Protein AF-A0A0L8C783-F1 (afdb_monomer)

Radius of gyration: 18.15 Å; Cα contacts (8 Å, |Δi|>4): 56; chains: 1; bounding box: 39×33×58 Å

Foldseek 3Di:
DPPVVVVVVVVVVVLVVVLVVVQPPDQPCPPDDFQFPSNCRSVLVSLVVQLVVLVVQLVVQDDPPDDPVCVVVDDGDPSSVVSVVSNVVSVVVSVVNSVVRRVVVVVVVVVVD

Secondary structure (DSSP, 8-state):
-HHHHHHHHHHHHHHHHHHHHHTTT-----TTT----TTHHHHHHHHHHHHHHHHHHHHHHSPTT--GGGTTTS---HHHHHHHHHHHHHHHHHHHHHHHHHHHHHHHHHHT-

pLDDT: mean 70.33, std 14.24, range [39.03, 88.19]

Organism: Ensifer adhaerens (NCBI:txid106592)

Mean predicted aligned error: 13.15 Å

Sequence (113 aa):
MKRFVKYAKSVCLSASLTLFWANQAFAFTLTRRIRVPDWMDIYLVELLVAVLFSYLALMVTKPRGVPVNQLYRVHLPPLANFFRVLLITMYMMMMGMFFAGMFLSRYAEATMQ

Solvent-accessible surface area (backbone atoms only — not comparable to full-atom values): 6589 Å² total; per-residue (Å²): 127,76,68,62,58,57,53,54,53,51,51,50,50,54,47,54,52,51,56,65,60,51,71,79,75,58,81,76,81,58,83,82,85,63,65,52,53,75,83,50,48,54,59,48,52,52,37,50,52,52,31,51,50,28,48,52,50,29,63,70,56,42,69,87,90,65,57,81,93,49,54,87,80,46,91,63,56,70,69,33,46,50,30,49,53,50,28,52,53,41,47,52,50,43,51,50,50,52,52,50,30,40,51,52,43,50,52,54,60,64,74,76,111

Nearest PDB structures (foldseek):
  6czq-assembly1_B  TM=3.703E-01  e=5.619E+00  Rattus norvegicus

Structure (mmCIF, N/CA/C/O backbone):
data_AF-A0A0L8C783-F1
#
_entry.id   AF-A0A0L8C783-F1
#
loop_
_atom_site.group_PDB
_atom_site.id
_atom_site.type_symbol
_atom_site.label_atom_id
_atom_site.label_alt_id
_atom_site.label_comp_id
_atom_site.label_asym_id
_atom_site.label_entity_id
_atom_site.label_seq_id
_atom_site.pdbx_PDB_ins_code
_atom_site.Cartn_x
_atom_site.Cartn_y
_atom_site.Cartn_z
_atom_site.occupancy
_atom_site.B_iso_or_equiv
_atom_site.auth_seq_id
_atom_site.auth_comp_id
_atom_site.auth_asym_id
_atom_site.auth_atom_id
_atom_site.pdbx_PDB_model_num
ATOM 1 N N . MET A 1 1 ? 3.438 -9.583 28.421 1.00 44.09 1 MET A N 1
ATOM 2 C CA . MET A 1 1 ? 4.248 -9.023 27.310 1.00 44.09 1 MET A CA 1
ATOM 3 C C . MET A 1 1 ? 5.046 -10.054 26.482 1.00 44.09 1 MET A C 1
ATOM 5 O O . MET A 1 1 ? 5.304 -9.785 25.321 1.00 44.09 1 MET A O 1
ATOM 9 N N . LYS A 1 2 ? 5.393 -11.254 26.990 1.00 39.03 2 LYS A N 1
ATOM 10 C CA . LYS A 1 2 ? 6.217 -12.247 26.247 1.00 39.03 2 LYS A CA 1
ATOM 11 C C . LYS A 1 2 ? 5.497 -13.069 25.151 1.00 39.03 2 LYS A C 1
ATOM 13 O O . LYS A 1 2 ? 6.166 -13.640 24.297 1.00 39.03 2 LYS A O 1
ATOM 18 N N . ARG A 1 3 ? 4.156 -13.149 25.142 1.00 40.72 3 ARG A N 1
ATOM 19 C CA . ARG A 1 3 ? 3.406 -13.958 24.149 1.00 40.72 3 ARG A CA 1
ATOM 20 C C . ARG A 1 3 ? 3.288 -13.290 22.772 1.00 40.72 3 ARG A C 1
ATOM 22 O O . ARG A 1 3 ? 3.349 -13.993 21.776 1.00 40.72 3 ARG A O 1
ATOM 29 N N . PHE A 1 4 ? 3.212 -11.958 22.705 1.00 42.59 4 PHE A N 1
ATOM 30 C CA . PHE A 1 4 ? 3.085 -11.209 21.442 1.00 42.59 4 PHE A CA 1
ATOM 31 C C . PHE A 1 4 ? 4.298 -11.376 20.508 1.00 42.59 4 PHE A C 1
ATOM 33 O O . PHE A 1 4 ? 4.133 -11.500 19.299 1.00 42.59 4 PHE A O 1
ATOM 40 N N . VAL A 1 5 ? 5.512 -11.475 21.064 1.00 51.03 5 VAL A N 1
ATOM 41 C CA . VAL A 1 5 ? 6.755 -11.652 20.285 1.00 51.03 5 VAL A CA 1
ATOM 42 C C . VAL A 1 5 ? 6.820 -13.020 19.595 1.00 51.03 5 VAL A C 1
ATOM 44 O O . VAL A 1 5 ? 7.374 -13.127 18.503 1.00 51.03 5 VAL A O 1
ATOM 47 N N . LYS A 1 6 ? 6.229 -14.069 20.191 1.00 45.19 6 LYS A N 1
ATOM 48 C CA . LYS A 1 6 ? 6.178 -15.403 19.566 1.00 45.19 6 LYS A CA 1
ATOM 49 C C . LYS A 1 6 ? 5.318 -15.398 18.300 1.00 45.19 6 LYS A C 1
ATOM 51 O O . LYS A 1 6 ? 5.735 -15.959 17.292 1.00 45.19 6 LYS A O 1
ATOM 56 N N . TYR A 1 7 ? 4.178 -14.706 18.330 1.00 52.19 7 TYR A N 1
ATOM 57 C CA . TYR A 1 7 ? 3.310 -14.563 17.158 1.00 52.1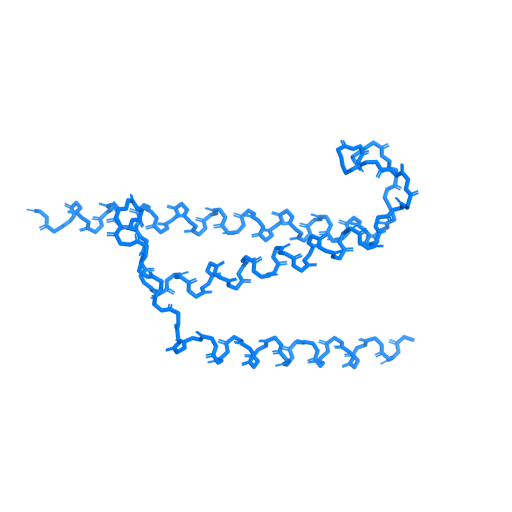9 7 TYR A CA 1
ATOM 58 C C . TYR A 1 7 ? 3.939 -13.676 16.081 1.00 52.19 7 TYR A C 1
ATOM 60 O O . TYR A 1 7 ? 3.896 -14.035 14.912 1.00 52.19 7 TYR A O 1
ATOM 68 N N . ALA A 1 8 ? 4.611 -12.585 16.462 1.00 54.38 8 ALA A N 1
ATOM 69 C CA . ALA A 1 8 ? 5.307 -11.718 15.509 1.00 54.38 8 ALA A CA 1
ATOM 70 C C . ALA A 1 8 ? 6.415 -12.457 14.731 1.00 54.38 8 ALA A C 1
ATOM 72 O O . ALA A 1 8 ? 6.526 -12.301 13.518 1.00 54.38 8 ALA A O 1
ATOM 73 N N . LYS A 1 9 ? 7.197 -13.315 15.406 1.00 55.53 9 LYS A N 1
ATOM 74 C CA . LYS A 1 9 ? 8.218 -14.150 14.747 1.00 55.53 9 LYS A CA 1
ATOM 75 C C . LYS A 1 9 ? 7.604 -15.203 13.821 1.00 55.53 9 LYS A C 1
ATOM 77 O O . LYS A 1 9 ? 8.116 -15.410 12.728 1.00 55.53 9 LYS A O 1
ATOM 82 N N . SER A 1 10 ? 6.502 -15.828 14.238 1.00 58.41 10 SER A N 1
ATOM 83 C CA . SER A 1 10 ? 5.777 -16.820 13.433 1.00 58.41 10 SER A CA 1
ATOM 84 C C . SER A 1 10 ? 5.178 -16.214 12.163 1.00 58.41 10 SER A C 1
ATOM 86 O O . SER A 1 10 ? 5.293 -16.813 11.102 1.00 58.41 10 SER A O 1
ATOM 88 N N . VAL A 1 11 ? 4.573 -15.027 12.271 1.00 65.88 11 VAL A N 1
ATOM 89 C CA . VAL A 1 11 ? 3.994 -14.290 11.137 1.00 65.88 11 VAL A CA 1
ATOM 90 C C . VAL A 1 11 ? 5.083 -13.819 10.174 1.00 65.88 11 VAL A C 1
ATOM 92 O O . VAL A 1 11 ? 4.904 -13.906 8.965 1.00 65.88 11 VAL A O 1
ATOM 95 N N . CYS A 1 12 ? 6.229 -13.371 10.697 1.00 61.91 12 CYS A N 1
ATOM 96 C CA . CYS A 1 12 ? 7.383 -12.998 9.881 1.00 61.91 12 CYS A CA 1
ATOM 97 C C . CYS A 1 12 ? 7.923 -14.200 9.092 1.00 61.91 12 CYS A C 1
ATOM 99 O O . CYS A 1 12 ? 8.119 -14.100 7.889 1.00 61.91 12 CYS A O 1
ATOM 101 N N . LEU A 1 13 ? 8.066 -15.363 9.737 1.00 63.78 13 LEU A N 1
ATOM 102 C CA . LEU A 1 13 ? 8.522 -16.584 9.067 1.00 63.78 13 LEU A CA 1
ATOM 103 C C . LEU A 1 13 ? 7.518 -17.098 8.033 1.00 63.78 13 LEU A C 1
ATOM 105 O O . LEU A 1 13 ? 7.931 -17.480 6.944 1.00 63.78 13 LEU A O 1
ATOM 109 N N . SER A 1 14 ? 6.213 -17.075 8.330 1.00 60.50 14 SER A N 1
ATOM 110 C CA . SER A 1 14 ? 5.194 -17.448 7.344 1.00 60.50 14 SER A CA 1
ATOM 111 C C . SER A 1 14 ? 5.155 -16.470 6.174 1.00 60.50 14 SER A C 1
ATOM 113 O O . SER A 1 14 ? 5.035 -16.916 5.040 1.00 60.50 14 SER A O 1
ATOM 115 N N . ALA A 1 15 ? 5.322 -15.167 6.438 1.00 62.19 15 ALA A N 1
ATOM 116 C CA . ALA A 1 15 ? 5.459 -14.161 5.394 1.00 62.19 15 ALA A CA 1
ATOM 117 C C . ALA A 1 15 ? 6.671 -14.499 4.520 1.00 62.19 15 ALA A C 1
ATOM 119 O O . ALA A 1 15 ? 6.483 -14.780 3.345 1.00 62.19 15 ALA A O 1
ATOM 120 N N . SER A 1 16 ? 7.875 -14.622 5.089 1.00 64.75 16 SER A N 1
ATOM 121 C CA . SER A 1 16 ? 9.099 -14.968 4.349 1.00 64.75 16 SER A CA 1
ATOM 122 C C . SER A 1 16 ? 8.985 -16.264 3.537 1.00 64.75 16 SER A C 1
ATOM 124 O O . SER A 1 16 ? 9.476 -16.317 2.412 1.00 64.75 16 SER A O 1
ATOM 126 N N . LEU A 1 17 ? 8.308 -17.294 4.062 1.00 57.03 17 LEU A N 1
ATOM 127 C CA . LEU A 1 17 ? 8.054 -18.538 3.328 1.00 57.03 17 LEU A CA 1
ATOM 128 C C . LEU A 1 17 ? 7.087 -18.340 2.154 1.00 57.03 17 LEU A C 1
ATOM 130 O O . LEU A 1 17 ? 7.313 -18.914 1.092 1.00 57.03 17 LEU A O 1
ATOM 134 N N . THR A 1 18 ? 6.051 -17.508 2.307 1.00 60.03 18 THR A N 1
ATOM 135 C CA . THR A 1 18 ? 5.171 -17.141 1.185 1.00 60.03 18 THR A CA 1
ATOM 136 C C . THR A 1 18 ? 5.882 -16.286 0.133 1.00 60.03 18 THR A C 1
ATOM 138 O O . THR A 1 18 ? 5.634 -16.497 -1.052 1.00 60.03 18 THR A O 1
ATOM 141 N N . LEU A 1 19 ? 6.819 -15.410 0.533 1.00 52.44 19 LEU A N 1
ATOM 142 C CA . LEU A 1 19 ? 7.643 -14.615 -0.394 1.00 52.44 19 LEU A CA 1
ATOM 143 C C . LEU A 1 19 ? 8.536 -15.523 -1.255 1.00 52.44 19 LEU A C 1
ATOM 145 O O . LEU A 1 19 ? 8.621 -15.365 -2.469 1.00 52.44 19 LEU A O 1
ATOM 149 N N . PHE A 1 20 ? 9.158 -16.539 -0.646 1.00 49.44 20 PHE A N 1
ATOM 150 C CA . PHE A 1 20 ? 10.055 -17.451 -1.363 1.00 49.44 20 PHE A CA 1
ATOM 151 C C . PHE A 1 20 ? 9.316 -18.371 -2.352 1.00 49.44 20 PHE A C 1
ATOM 153 O O . PHE A 1 20 ? 9.847 -18.689 -3.413 1.00 49.44 20 PHE A O 1
ATOM 160 N N . TRP A 1 21 ? 8.081 -18.777 -2.030 1.00 44.00 21 TRP A N 1
ATOM 161 C CA . TRP A 1 21 ? 7.264 -19.646 -2.888 1.00 44.00 21 TRP A CA 1
ATOM 162 C C . TRP A 1 21 ? 6.587 -18.902 -4.049 1.00 44.00 21 TRP A C 1
ATOM 164 O O . TRP A 1 21 ? 6.472 -19.451 -5.143 1.00 44.00 21 TRP A O 1
ATOM 174 N N . ALA A 1 22 ? 6.160 -17.651 -3.847 1.00 51.41 22 ALA A N 1
ATOM 175 C CA . ALA A 1 22 ? 5.499 -16.856 -4.887 1.00 51.41 22 ALA A CA 1
ATOM 176 C C . ALA A 1 22 ? 6.453 -16.404 -6.013 1.00 51.41 22 ALA A C 1
ATOM 178 O O . ALA A 1 22 ? 6.007 -16.155 -7.133 1.00 51.41 22 ALA A O 1
ATOM 179 N N . ASN A 1 23 ? 7.762 -16.369 -5.740 1.00 52.78 23 ASN A N 1
ATOM 180 C CA . ASN A 1 23 ? 8.797 -15.890 -6.661 1.00 52.78 23 ASN A CA 1
ATOM 181 C C . ASN A 1 23 ? 8.977 -16.763 -7.927 1.00 52.78 23 ASN A C 1
ATOM 183 O O . ASN A 1 23 ? 9.592 -16.332 -8.895 1.00 52.78 23 ASN A O 1
ATOM 187 N N . GLN A 1 24 ? 8.446 -17.992 -7.945 1.00 50.16 24 GLN A N 1
ATOM 188 C CA . GLN A 1 24 ? 8.586 -18.930 -9.074 1.00 50.16 24 GLN A CA 1
ATOM 189 C C . GLN A 1 24 ? 7.380 -18.943 -10.035 1.00 50.16 24 GLN A C 1
ATOM 191 O O . GLN A 1 24 ? 7.494 -19.493 -11.127 1.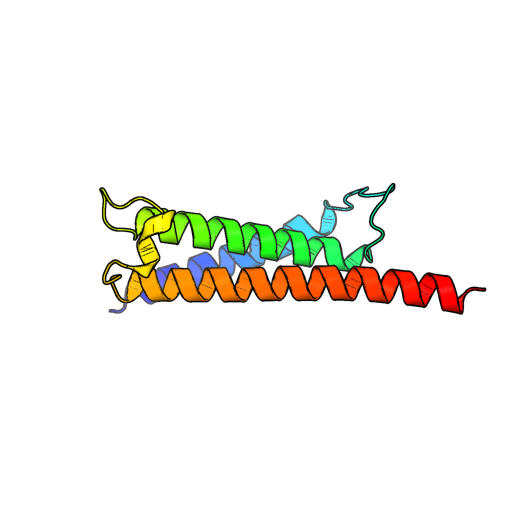00 50.16 24 GLN A O 1
ATOM 196 N N . ALA A 1 25 ? 6.227 -18.369 -9.660 1.00 49.41 25 ALA A N 1
ATOM 197 C CA . ALA A 1 25 ? 4.963 -18.573 -10.388 1.00 49.41 25 ALA A CA 1
ATOM 198 C C . ALA A 1 25 ? 4.309 -17.297 -10.954 1.00 49.41 25 ALA A C 1
ATOM 200 O O . ALA A 1 25 ? 3.333 -17.396 -11.697 1.00 49.41 25 ALA A O 1
ATOM 201 N N . PHE A 1 26 ? 4.823 -16.106 -10.635 1.00 49.69 26 PHE A N 1
ATOM 202 C CA . PHE A 1 26 ? 4.213 -14.828 -11.016 1.00 49.69 26 PHE A CA 1
ATOM 203 C C . PHE A 1 26 ? 5.017 -14.090 -12.092 1.00 49.69 26 PHE A C 1
ATOM 205 O O . PHE A 1 26 ? 5.591 -13.037 -11.850 1.00 49.69 26 PHE A O 1
ATOM 212 N N . ALA A 1 27 ? 5.019 -14.630 -13.310 1.00 44.94 27 ALA A N 1
ATOM 213 C CA . ALA A 1 27 ? 5.236 -13.824 -14.508 1.00 44.94 27 ALA A CA 1
ATOM 214 C C . ALA A 1 27 ? 3.870 -13.257 -14.929 1.00 44.94 27 ALA A C 1
ATOM 216 O O . ALA A 1 27 ? 3.152 -13.867 -15.725 1.00 44.94 27 ALA A O 1
ATOM 217 N N . PHE A 1 28 ? 3.444 -12.143 -14.326 1.00 49.28 28 PHE A N 1
ATOM 218 C CA . PHE A 1 28 ? 2.229 -11.467 -14.769 1.00 49.28 28 PHE A CA 1
ATOM 219 C C . PHE A 1 28 ? 2.487 -10.898 -16.165 1.00 49.28 28 PHE A C 1
ATOM 221 O O . PHE A 1 28 ? 3.178 -9.908 -16.357 1.00 49.28 28 PHE A O 1
ATOM 228 N N . THR A 1 29 ? 1.878 -11.504 -17.177 1.00 46.91 29 THR A N 1
ATOM 229 C CA . THR A 1 29 ? 1.798 -10.940 -18.523 1.00 46.91 29 THR A CA 1
ATOM 230 C C . THR A 1 29 ? 0.888 -9.700 -18.519 1.00 46.91 29 THR A C 1
ATOM 232 O O . THR A 1 29 ? -0.222 -9.730 -19.051 1.00 46.91 29 THR A O 1
ATOM 235 N N . LEU A 1 30 ? 1.329 -8.581 -17.932 1.00 49.06 30 LEU A N 1
ATOM 236 C CA . LEU A 1 30 ? 0.730 -7.241 -18.083 1.00 49.06 30 LEU A CA 1
ATOM 237 C C . LEU A 1 30 ? 1.116 -6.618 -19.446 1.00 49.06 30 LEU A C 1
ATOM 239 O O . LEU A 1 30 ? 1.340 -5.416 -19.601 1.00 49.06 30 LEU A O 1
ATOM 243 N N . THR A 1 31 ? 1.181 -7.450 -20.484 1.00 44.94 31 THR A N 1
ATOM 244 C CA . THR A 1 31 ? 1.961 -7.252 -21.713 1.00 44.94 31 THR A CA 1
ATOM 245 C C . THR A 1 31 ? 1.341 -6.314 -22.754 1.00 44.94 31 THR A C 1
ATOM 247 O O . THR A 1 31 ? 1.614 -6.475 -23.942 1.00 44.94 31 THR A O 1
ATOM 250 N N . ARG A 1 32 ? 0.509 -5.324 -22.392 1.00 46.19 32 ARG A N 1
ATOM 251 C CA . ARG A 1 32 ? -0.111 -4.473 -23.438 1.00 46.19 32 ARG A CA 1
ATOM 252 C C . ARG A 1 32 ? -0.132 -2.966 -23.241 1.00 46.19 32 ARG A C 1
ATOM 254 O O . ARG A 1 32 ? -0.349 -2.268 -24.227 1.00 46.19 32 ARG A O 1
ATOM 261 N N . ARG A 1 33 ? 0.088 -2.420 -22.042 1.00 48.31 33 ARG A N 1
ATOM 262 C CA . ARG A 1 33 ? -0.007 -0.951 -21.886 1.00 48.31 33 ARG A CA 1
ATOM 263 C C . ARG A 1 33 ? 0.947 -0.318 -20.889 1.00 48.31 33 ARG A C 1
ATOM 265 O O . ARG A 1 33 ? 1.294 0.844 -21.066 1.00 48.31 33 ARG A O 1
ATOM 272 N N . ILE A 1 34 ? 1.384 -1.067 -19.884 1.00 55.25 34 ILE A N 1
ATOM 273 C CA . ILE A 1 34 ? 2.288 -0.572 -18.852 1.00 55.25 34 ILE A CA 1
ATOM 274 C C . ILE A 1 34 ? 3.416 -1.593 -18.763 1.00 55.25 34 ILE A C 1
ATOM 276 O O . ILE A 1 34 ? 3.245 -2.651 -18.170 1.00 55.25 34 ILE A O 1
ATOM 280 N N . ARG A 1 35 ? 4.529 -1.314 -19.451 1.00 60.03 35 ARG A N 1
ATOM 281 C CA . ARG A 1 35 ? 5.745 -2.115 -19.317 1.00 60.03 35 ARG A CA 1
ATOM 282 C C . ARG A 1 35 ? 6.450 -1.678 -18.044 1.00 60.03 35 ARG A C 1
ATOM 284 O O . ARG A 1 35 ? 6.813 -0.515 -17.886 1.00 60.03 35 ARG A O 1
ATOM 291 N N . VAL A 1 36 ? 6.568 -2.625 -17.134 1.00 60.78 36 VAL A N 1
ATOM 292 C CA . VAL A 1 36 ? 7.321 -2.542 -15.892 1.00 60.78 36 VAL A CA 1
ATOM 293 C C . VAL A 1 36 ? 8.328 -3.695 -15.945 1.00 60.78 36 VAL A C 1
ATOM 295 O O . VAL A 1 36 ? 8.009 -4.714 -16.556 1.00 60.78 36 VAL A O 1
ATOM 298 N N . PRO A 1 37 ? 9.544 -3.561 -15.392 1.00 66.88 37 PRO A N 1
ATOM 299 C CA . PRO A 1 37 ? 10.513 -4.652 -15.422 1.00 66.88 37 PRO A CA 1
ATOM 300 C C . PRO A 1 37 ? 9.972 -5.919 -14.742 1.00 66.88 37 PRO A C 1
ATOM 302 O O . PRO A 1 37 ? 9.449 -5.825 -13.634 1.00 66.88 37 PRO A O 1
ATOM 305 N N . ASP A 1 38 ? 10.158 -7.094 -15.355 1.00 68.25 38 ASP A N 1
ATOM 306 C CA . ASP A 1 38 ? 9.592 -8.371 -14.872 1.00 68.25 38 ASP A CA 1
ATOM 307 C C . ASP A 1 38 ? 10.036 -8.731 -13.440 1.00 68.25 38 ASP A C 1
ATOM 309 O O . ASP A 1 38 ? 9.292 -9.326 -12.667 1.00 68.25 38 ASP A O 1
ATOM 313 N N . TRP A 1 39 ? 11.242 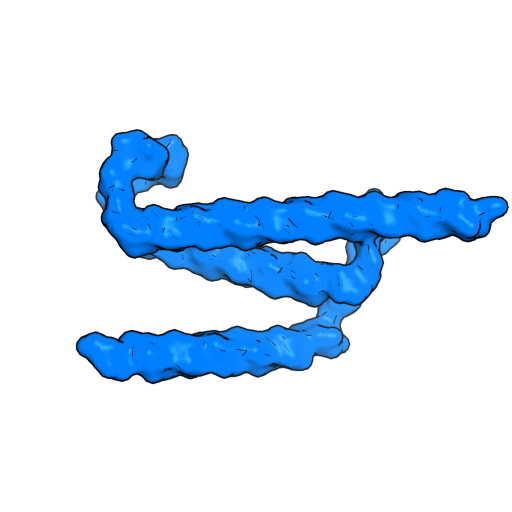-8.315 -13.037 1.00 71.06 39 TRP A N 1
ATOM 314 C CA . TRP A 1 39 ? 11.744 -8.516 -11.673 1.00 71.06 39 TRP A CA 1
ATOM 315 C C . TRP A 1 39 ? 10.997 -7.679 -10.622 1.00 71.06 39 TRP A C 1
ATOM 317 O O . TRP A 1 39 ? 11.089 -7.967 -9.432 1.00 71.06 39 TRP A O 1
ATOM 327 N N . MET A 1 40 ? 10.276 -6.635 -11.040 1.00 73.62 40 MET A N 1
ATOM 328 C CA . MET A 1 40 ? 9.564 -5.716 -10.153 1.00 73.62 40 MET A CA 1
ATOM 329 C C . MET A 1 40 ? 8.158 -6.213 -9.787 1.00 73.62 40 MET A C 1
ATOM 331 O O . MET A 1 40 ? 7.607 -5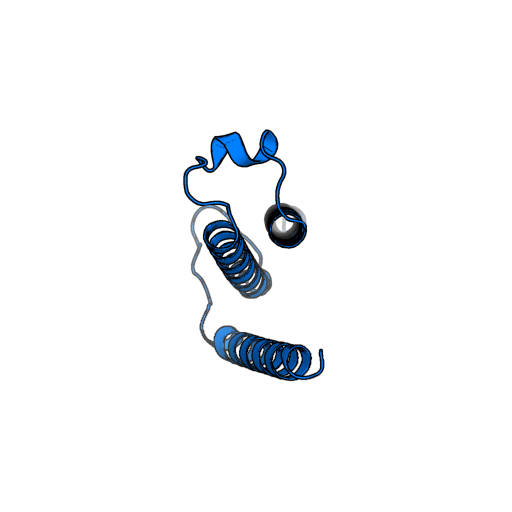.779 -8.774 1.00 73.62 40 MET A O 1
ATOM 335 N N . ASP A 1 41 ? 7.593 -7.135 -10.572 1.00 72.50 41 ASP A N 1
ATOM 336 C CA . ASP A 1 41 ? 6.241 -7.661 -10.361 1.00 72.50 41 ASP A CA 1
ATOM 337 C C . ASP A 1 41 ? 6.094 -8.353 -9.004 1.00 72.50 41 ASP A C 1
ATOM 339 O O . ASP A 1 41 ? 5.120 -8.108 -8.292 1.00 72.50 41 ASP A O 1
ATOM 343 N N . ILE A 1 42 ? 7.084 -9.150 -8.590 1.00 76.94 42 ILE A N 1
ATOM 344 C CA . ILE A 1 42 ? 7.063 -9.830 -7.285 1.00 76.94 42 ILE A CA 1
ATOM 345 C C . ILE A 1 42 ? 6.968 -8.812 -6.144 1.00 76.94 42 ILE A C 1
ATOM 347 O O . ILE A 1 42 ? 6.101 -8.930 -5.280 1.00 76.94 42 ILE A O 1
ATOM 351 N N . TYR A 1 43 ? 7.786 -7.757 -6.179 1.00 79.50 43 TYR A N 1
ATOM 352 C CA . TYR A 1 43 ? 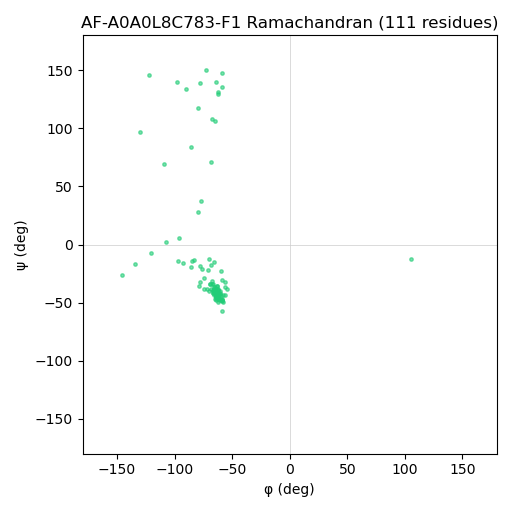7.773 -6.714 -5.151 1.00 79.50 43 TYR A CA 1
ATOM 353 C C . TYR A 1 43 ? 6.456 -5.930 -5.125 1.00 79.50 43 TYR A C 1
ATOM 355 O O . TYR A 1 43 ? 5.968 -5.577 -4.050 1.00 79.50 43 TYR A O 1
ATOM 363 N N . LEU A 1 44 ? 5.849 -5.673 -6.289 1.00 81.31 44 LEU A N 1
ATOM 364 C CA . LEU A 1 44 ? 4.539 -5.024 -6.369 1.00 81.31 44 LEU A CA 1
ATOM 365 C C . LEU A 1 44 ? 3.430 -5.905 -5.789 1.00 81.31 44 LEU A C 1
ATOM 367 O O . LEU A 1 44 ? 2.580 -5.398 -5.058 1.00 81.31 44 LEU A O 1
ATOM 371 N N . VAL A 1 45 ? 3.443 -7.211 -6.072 1.00 82.00 45 VAL A N 1
ATOM 372 C CA . VAL A 1 45 ? 2.478 -8.167 -5.510 1.00 82.00 45 VAL A CA 1
ATOM 373 C C . VAL A 1 45 ? 2.632 -8.259 -3.992 1.00 82.00 45 VAL A C 1
ATOM 375 O O . VAL A 1 45 ? 1.637 -8.199 -3.271 1.00 82.00 45 VAL A O 1
ATOM 378 N N . GLU A 1 46 ? 3.861 -8.332 -3.483 1.00 82.50 46 GLU A N 1
ATOM 379 C CA . GLU A 1 46 ? 4.126 -8.346 -2.041 1.00 82.50 46 GLU A CA 1
ATOM 380 C C . GLU A 1 46 ? 3.642 -7.069 -1.351 1.00 82.50 46 GLU A C 1
ATOM 382 O O . GLU A 1 46 ? 2.951 -7.129 -0.328 1.00 82.50 46 GLU A O 1
ATOM 387 N N . LEU A 1 47 ? 3.952 -5.905 -1.927 1.00 84.19 47 LEU A N 1
ATOM 388 C CA . LEU A 1 47 ? 3.481 -4.621 -1.416 1.00 84.19 47 LEU A CA 1
ATOM 389 C C . LEU A 1 47 ? 1.957 -4.529 -1.462 1.00 84.19 47 LEU A C 1
ATOM 391 O O . LEU A 1 47 ? 1.353 -4.051 -0.504 1.00 84.19 47 LEU A O 1
ATOM 395 N N . LEU A 1 48 ? 1.319 -5.040 -2.515 1.00 83.50 48 LEU A N 1
ATOM 396 C CA . LEU A 1 48 ? -0.135 -5.091 -2.615 1.00 83.50 48 LEU A CA 1
ATOM 397 C C . LEU A 1 48 ? -0.742 -5.958 -1.503 1.00 83.50 48 LEU A C 1
ATOM 399 O O . LEU A 1 48 ? -1.697 -5.536 -0.849 1.00 83.50 48 LEU A O 1
ATOM 403 N N . VAL A 1 49 ? -0.169 -7.134 -1.232 1.00 86.44 49 VAL A N 1
ATOM 404 C CA . VAL A 1 49 ? -0.599 -8.006 -0.127 1.00 86.44 49 VAL A CA 1
ATOM 405 C C . VAL A 1 49 ? -0.407 -7.309 1.225 1.00 86.44 49 VAL A C 1
ATOM 407 O O . VAL A 1 49 ? -1.310 -7.338 2.063 1.00 86.44 49 VAL A O 1
ATOM 410 N N . ALA A 1 50 ? 0.718 -6.621 1.437 1.00 83.56 50 ALA A N 1
ATOM 411 C CA . ALA A 1 50 ? 0.976 -5.860 2.660 1.00 83.56 50 ALA A CA 1
ATOM 412 C C . ALA A 1 50 ? 0.001 -4.677 2.838 1.00 83.56 50 ALA A C 1
ATOM 414 O O . ALA A 1 50 ? -0.488 -4.423 3.946 1.00 83.56 50 ALA A O 1
ATOM 415 N N . VAL A 1 51 ? -0.338 -3.974 1.754 1.00 85.75 51 VAL A N 1
ATOM 416 C CA . VAL A 1 51 ? -1.351 -2.907 1.740 1.00 85.75 51 VAL A CA 1
ATOM 417 C C . VAL A 1 51 ? -2.733 -3.475 2.066 1.00 85.75 51 VAL A C 1
ATOM 419 O O . VAL A 1 51 ? -3.434 -2.926 2.913 1.00 85.75 51 VAL A O 1
ATOM 422 N N . LEU A 1 52 ? -3.118 -4.609 1.478 1.00 88.00 52 LEU A N 1
ATOM 423 C CA . LEU A 1 52 ? -4.390 -5.271 1.782 1.00 88.00 52 LEU A CA 1
ATOM 424 C C . LEU A 1 52 ? -4.461 -5.719 3.245 1.00 88.00 52 LEU A C 1
ATOM 426 O O . LEU A 1 52 ? -5.460 -5.474 3.922 1.00 88.00 52 LEU A O 1
ATOM 430 N N . PHE A 1 53 ? -3.393 -6.325 3.762 1.00 87.75 53 PHE A N 1
ATOM 431 C CA . PHE A 1 53 ? -3.340 -6.764 5.152 1.00 87.75 53 PHE A CA 1
ATOM 432 C C . PHE A 1 53 ? -3.431 -5.583 6.124 1.00 87.75 53 PHE A C 1
ATOM 434 O O . PHE A 1 53 ? -4.201 -5.621 7.083 1.00 87.75 53 PHE A O 1
ATOM 441 N N . SER A 1 54 ? -2.693 -4.502 5.862 1.00 83.62 54 SER A N 1
ATOM 442 C CA . SER A 1 54 ? -2.747 -3.288 6.682 1.00 83.62 54 SER A CA 1
ATOM 443 C C . SER A 1 54 ? -4.100 -2.576 6.593 1.00 83.62 54 SER A C 1
ATOM 445 O O . SER A 1 54 ? -4.588 -2.076 7.606 1.00 83.62 54 SER A O 1
ATOM 447 N N . TYR A 1 55 ? -4.764 -2.612 5.435 1.00 83.75 55 TYR A N 1
ATOM 448 C CA . TYR A 1 55 ? -6.131 -2.119 5.266 1.00 83.75 55 TYR A CA 1
ATOM 449 C C . TYR A 1 55 ? -7.144 -2.926 6.079 1.00 83.75 55 TYR A C 1
ATOM 451 O O . TYR A 1 55 ? -7.957 -2.348 6.802 1.00 83.75 55 TYR A O 1
ATOM 459 N N . LEU A 1 56 ? -7.074 -4.258 6.020 1.00 88.19 56 LEU A N 1
ATOM 460 C CA . LEU A 1 56 ? -7.928 -5.136 6.820 1.00 88.19 56 LEU A CA 1
ATOM 461 C C . LEU A 1 56 ? -7.673 -4.943 8.319 1.00 88.19 56 LEU A C 1
ATOM 463 O O . LEU A 1 56 ? -8.621 -4.805 9.090 1.00 88.19 56 LEU A O 1
ATOM 467 N N . ALA A 1 57 ? -6.408 -4.847 8.735 1.00 84.12 57 ALA A N 1
ATOM 468 C CA . ALA A 1 57 ? -6.047 -4.554 10.118 1.00 84.12 57 ALA A CA 1
ATOM 469 C C . ALA A 1 57 ? -6.599 -3.194 10.575 1.00 84.12 57 ALA A C 1
ATOM 471 O O . ALA A 1 57 ? -7.123 -3.078 11.686 1.00 84.12 57 ALA A O 1
ATOM 472 N N . LEU A 1 58 ? -6.567 -2.175 9.711 1.00 83.50 58 LEU A N 1
ATOM 473 C CA . LEU A 1 58 ? -7.173 -0.873 9.981 1.00 83.50 58 LEU A CA 1
ATOM 474 C C . LEU A 1 58 ? -8.703 -0.967 10.095 1.00 83.50 58 LEU A C 1
ATOM 476 O O . LEU A 1 58 ? -9.282 -0.344 10.980 1.00 83.50 58 LEU A O 1
ATOM 480 N N . MET A 1 59 ? -9.364 -1.777 9.263 1.00 82.62 59 MET A N 1
ATOM 481 C CA . MET A 1 59 ? -10.814 -2.003 9.345 1.00 82.62 59 MET A CA 1
ATOM 482 C C . MET A 1 59 ? -11.237 -2.726 10.621 1.00 82.62 59 MET A C 1
ATOM 484 O O . MET A 1 59 ? -12.281 -2.401 11.181 1.00 82.62 59 MET A O 1
ATOM 488 N N . VAL A 1 60 ? -10.429 -3.675 11.094 1.00 84.56 60 VAL A N 1
ATOM 489 C CA . VAL A 1 60 ? -10.694 -4.416 12.335 1.00 84.56 60 VAL A CA 1
ATOM 490 C C . VAL A 1 60 ? -10.418 -3.558 13.573 1.00 84.56 60 VAL A C 1
ATOM 492 O O . VAL A 1 60 ? -11.159 -3.635 14.549 1.00 84.56 60 VAL A O 1
ATOM 495 N N . THR A 1 61 ? -9.365 -2.735 13.549 1.00 82.25 61 THR A N 1
ATOM 496 C CA . THR A 1 61 ? -8.973 -1.880 14.691 1.00 82.25 61 THR A CA 1
ATOM 497 C C . THR A 1 61 ? -9.740 -0.566 14.776 1.00 82.25 61 THR A C 1
ATOM 499 O O . THR A 1 61 ? -9.705 0.120 15.800 1.00 82.25 61 THR A O 1
ATOM 502 N N . LYS A 1 62 ? -10.448 -0.209 13.710 1.00 74.50 62 LYS A N 1
ATOM 503 C CA . LYS A 1 62 ? -11.324 0.951 13.643 1.00 74.50 62 LYS A CA 1
ATOM 504 C C . LYS A 1 62 ? -12.510 0.825 14.621 1.00 74.50 62 LYS A C 1
ATOM 506 O O . LYS A 1 62 ? -13.125 -0.239 14.711 1.00 74.50 62 LYS A O 1
ATOM 511 N N . PRO A 1 63 ? -12.911 1.920 15.298 1.00 74.25 63 PRO A N 1
ATOM 512 C CA . PRO A 1 63 ? -14.111 1.929 16.130 1.00 74.25 63 PRO A CA 1
ATOM 513 C C . PRO A 1 63 ? -15.377 1.670 15.294 1.00 74.25 63 PRO A C 1
ATOM 515 O O . PRO A 1 63 ? -15.593 2.283 14.241 1.00 74.25 63 PRO A O 1
ATOM 518 N N . ARG A 1 64 ? -16.222 0.745 15.769 1.00 70.38 64 ARG A N 1
ATOM 519 C CA . ARG A 1 64 ? -17.490 0.371 15.120 1.00 70.38 64 ARG A CA 1
ATOM 520 C C . ARG A 1 64 ? -18.429 1.583 15.077 1.00 70.38 64 ARG A C 1
ATOM 522 O O . ARG A 1 64 ? -18.644 2.223 16.098 1.00 70.38 64 ARG A O 1
ATOM 529 N N . GLY A 1 65 ? -18.975 1.890 13.898 1.00 72.31 65 GLY A N 1
ATOM 530 C CA . GLY A 1 65 ? -19.948 2.977 13.695 1.00 72.31 65 GLY A CA 1
ATOM 531 C C . GLY A 1 65 ? -19.411 4.237 13.007 1.00 72.31 65 GLY A C 1
ATOM 532 O O . GLY A 1 65 ? -20.202 5.049 12.542 1.00 72.31 65 GLY A O 1
ATOM 533 N N . VAL A 1 66 ? -18.092 4.393 12.856 1.00 71.25 66 VAL A N 1
ATOM 534 C CA . VAL A 1 66 ? -17.516 5.524 12.102 1.00 71.25 66 VAL A CA 1
ATOM 535 C C . VAL A 1 66 ? -17.353 5.119 10.631 1.00 71.25 66 VAL A C 1
ATOM 537 O O . VAL A 1 66 ? -16.853 4.031 10.373 1.00 71.25 66 VAL A O 1
ATOM 540 N N . PRO A 1 67 ? -17.733 5.907 9.617 1.00 76.12 67 PRO A N 1
ATOM 541 C CA . PRO A 1 67 ? -17.402 5.605 8.221 1.00 76.12 67 PRO A CA 1
ATOM 542 C C . PRO A 1 67 ? -15.912 5.859 7.930 1.00 76.12 67 PRO A C 1
ATOM 544 O O . PRO A 1 67 ? -15.277 6.712 8.544 1.00 76.12 67 PRO A O 1
ATOM 547 N N . VAL A 1 68 ? -15.325 5.116 6.982 1.00 72.00 68 VAL A N 1
ATOM 548 C CA . VAL A 1 68 ? -13.875 5.184 6.664 1.00 72.00 68 VAL A CA 1
ATOM 549 C C . VAL A 1 68 ? -13.437 6.605 6.307 1.00 72.00 68 VAL A C 1
ATOM 551 O O . VAL A 1 68 ? -12.390 7.072 6.745 1.00 72.00 68 VAL A O 1
ATOM 554 N N . ASN A 1 69 ? -14.305 7.333 5.612 1.00 72.25 69 ASN A N 1
ATOM 555 C CA . ASN A 1 69 ? -14.054 8.695 5.152 1.00 72.25 69 ASN A CA 1
ATOM 556 C C . ASN A 1 69 ? -14.013 9.723 6.296 1.00 72.25 69 ASN A C 1
ATOM 558 O O . ASN A 1 69 ? -13.583 10.849 6.080 1.00 72.25 69 ASN A O 1
ATOM 562 N N . GLN A 1 70 ? -14.448 9.360 7.508 1.00 73.38 70 GLN A N 1
ATOM 563 C CA . GLN A 1 70 ? -14.443 10.234 8.685 1.00 73.38 70 GLN A CA 1
ATOM 564 C C . GLN A 1 70 ? -13.366 9.852 9.711 1.00 73.38 70 GLN A C 1
ATOM 566 O O . GLN A 1 70 ? -13.234 10.529 10.728 1.00 73.38 70 GLN A O 1
ATOM 571 N N . LEU A 1 71 ? -12.539 8.831 9.438 1.00 70.38 71 LEU A N 1
ATOM 572 C CA . LEU A 1 71 ? -11.480 8.389 10.359 1.00 70.38 71 LEU A CA 1
ATOM 573 C C . LEU A 1 71 ? -10.452 9.479 10.689 1.00 70.38 71 LEU A C 1
ATOM 575 O O . LEU A 1 71 ? -9.792 9.391 11.716 1.00 70.38 71 LEU A O 1
ATOM 579 N N . TYR A 1 72 ? -10.306 10.500 9.842 1.00 69.56 72 TYR A N 1
ATOM 580 C CA . TYR A 1 72 ? -9.393 11.616 10.096 1.00 69.56 72 TYR A CA 1
ATOM 581 C C . TYR A 1 72 ? -9.920 12.621 11.133 1.00 69.56 72 TYR A C 1
ATOM 583 O O . TYR A 1 72 ? -9.119 13.368 11.685 1.00 69.56 72 TYR A O 1
ATOM 591 N N . ARG A 1 73 ? -11.242 12.664 11.379 1.00 72.38 73 ARG A N 1
ATOM 592 C CA . ARG A 1 73 ? -11.872 13.570 12.362 1.00 72.38 73 ARG A CA 1
ATOM 593 C C . ARG A 1 73 ? -12.034 12.944 13.739 1.00 72.38 73 ARG A C 1
ATOM 595 O O . ARG A 1 73 ? -12.302 13.657 14.699 1.00 72.38 73 ARG A O 1
ATOM 602 N N . VAL A 1 74 ? -11.922 11.624 13.829 1.00 72.75 74 VAL A N 1
ATOM 603 C CA . VAL A 1 74 ? -12.131 10.889 15.075 1.00 72.75 74 VAL A CA 1
ATOM 604 C C . VAL A 1 74 ? -10.783 10.601 15.717 1.00 72.75 74 VAL A C 1
ATOM 606 O O . VAL A 1 74 ? -9.819 10.263 15.031 1.00 72.75 74 VAL A O 1
ATOM 609 N N . HIS A 1 75 ? -10.715 10.724 17.042 1.00 73.38 75 HIS A N 1
ATOM 610 C CA . HIS A 1 75 ? -9.524 10.352 17.794 1.00 73.38 75 HIS A CA 1
ATOM 611 C C . HIS A 1 75 ? -9.309 8.838 17.669 1.00 73.38 75 HIS A C 1
ATOM 613 O O . HIS A 1 75 ? -10.070 8.032 18.205 1.00 73.38 75 HIS A O 1
ATOM 619 N N . LEU A 1 76 ? -8.311 8.452 16.876 1.00 74.56 76 LEU A N 1
ATOM 620 C CA . LEU A 1 76 ? -7.986 7.055 16.619 1.00 74.56 76 LEU A CA 1
ATOM 621 C C . LEU A 1 76 ? -7.211 6.478 17.807 1.00 74.56 76 LEU A C 1
ATOM 623 O O . LEU A 1 76 ? -6.298 7.139 18.308 1.00 74.56 76 LEU A O 1
ATOM 627 N N . PRO A 1 77 ? -7.494 5.233 18.230 1.00 79.75 77 PRO A N 1
ATOM 628 C CA . PRO A 1 77 ? -6.620 4.559 19.176 1.00 79.75 77 PRO A CA 1
AT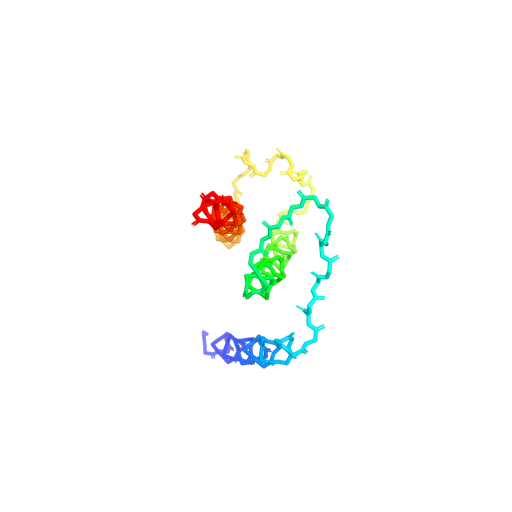OM 629 C C . PRO A 1 77 ? -5.205 4.444 18.577 1.00 79.75 77 PRO A C 1
ATOM 631 O O . PRO A 1 77 ? -5.066 4.274 17.359 1.00 79.75 77 PRO A O 1
ATOM 634 N N . PRO A 1 78 ? -4.142 4.491 19.402 1.00 79.25 78 PRO A N 1
ATOM 635 C CA . PRO A 1 78 ? -2.755 4.527 18.924 1.00 79.25 78 PRO A CA 1
ATOM 636 C C . PRO A 1 78 ? -2.410 3.341 18.013 1.00 79.25 78 PRO A C 1
ATOM 638 O O . PRO A 1 78 ? -1.667 3.494 17.047 1.00 79.25 78 PRO A O 1
ATOM 641 N N . LEU A 1 79 ? -3.024 2.180 18.258 1.00 79.56 79 LEU A N 1
ATOM 642 C CA . LEU A 1 79 ? -2.884 0.997 17.413 1.00 79.56 79 LEU A CA 1
ATOM 643 C C . LEU A 1 79 ? -3.482 1.193 16.007 1.00 79.56 79 LEU A C 1
ATOM 645 O O . LEU A 1 79 ? -2.853 0.829 15.018 1.00 79.56 79 LEU A O 1
ATOM 649 N N . ALA A 1 80 ? -4.667 1.800 15.898 1.00 81.38 80 ALA A N 1
ATOM 650 C CA . ALA A 1 80 ? -5.272 2.096 14.598 1.00 81.38 80 ALA A CA 1
ATOM 651 C C . ALA A 1 80 ? -4.492 3.192 13.856 1.00 81.38 80 ALA A C 1
ATOM 653 O O . ALA A 1 80 ? -4.356 3.135 12.636 1.00 81.38 80 ALA A O 1
ATOM 654 N N . ASN A 1 81 ? -3.921 4.160 14.582 1.00 82.75 81 ASN A N 1
ATOM 655 C CA . ASN A 1 81 ? -3.055 5.169 13.976 1.00 82.75 81 ASN A CA 1
ATOM 656 C C . ASN A 1 81 ? -1.764 4.548 13.413 1.00 82.75 81 ASN A C 1
ATOM 658 O O . ASN A 1 81 ? -1.355 4.893 12.308 1.00 82.75 81 ASN A O 1
ATOM 662 N N . PHE A 1 82 ? -1.173 3.574 14.114 1.00 85.31 82 PHE A N 1
ATOM 663 C CA . PHE A 1 82 ? -0.030 2.813 13.603 1.00 85.31 82 PHE A CA 1
ATOM 664 C C . PHE A 1 82 ? -0.364 2.089 12.291 1.00 85.31 82 PHE A C 1
ATOM 666 O O . PHE A 1 82 ? 0.364 2.243 11.313 1.00 85.31 82 PHE A O 1
ATOM 673 N N . PHE A 1 83 ? -1.491 1.368 12.228 1.00 84.31 83 PHE A N 1
ATOM 674 C CA . PHE A 1 83 ? -1.918 0.704 10.990 1.00 84.31 83 PHE A CA 1
ATOM 675 C C . PHE A 1 83 ? -2.208 1.690 9.858 1.00 84.31 83 PHE A C 1
ATOM 677 O O . PHE A 1 83 ? -1.890 1.404 8.708 1.00 84.31 83 PHE A O 1
ATOM 684 N N . ARG A 1 84 ? -2.759 2.867 10.171 1.00 83.19 84 ARG A N 1
ATOM 685 C CA . ARG A 1 84 ? -2.989 3.928 9.186 1.00 83.19 84 ARG A CA 1
ATOM 686 C C . ARG A 1 84 ? -1.678 4.447 8.600 1.00 83.19 84 ARG A C 1
ATOM 688 O O . ARG A 1 84 ? -1.573 4.562 7.384 1.00 83.19 84 ARG A O 1
ATOM 695 N N . VAL A 1 85 ? -0.693 4.754 9.443 1.00 85.00 85 VAL A N 1
ATOM 696 C CA . VAL A 1 85 ? 0.630 5.204 8.985 1.00 85.00 85 VAL A CA 1
ATOM 697 C C . VAL A 1 85 ? 1.310 4.102 8.177 1.00 85.00 85 VAL A C 1
ATOM 699 O O . VAL A 1 85 ? 1.827 4.378 7.102 1.00 85.00 85 VAL A O 1
ATOM 702 N N . LEU A 1 86 ? 1.247 2.851 8.639 1.00 85.75 86 LEU A N 1
ATOM 703 C CA . LEU A 1 86 ? 1.826 1.710 7.933 1.00 85.75 86 LEU A CA 1
ATOM 704 C C . LEU A 1 86 ? 1.193 1.512 6.548 1.00 85.75 86 LEU A C 1
ATOM 706 O O . LEU A 1 86 ? 1.923 1.358 5.574 1.00 85.75 86 LEU A O 1
ATOM 710 N N . LEU A 1 87 ? -0.136 1.599 6.440 1.00 86.00 87 LEU A N 1
ATOM 711 C CA . LEU A 1 87 ? -0.852 1.557 5.163 1.00 86.00 87 LEU A CA 1
ATOM 712 C C . LEU A 1 87 ? -0.382 2.674 4.219 1.00 86.00 87 LEU A C 1
ATOM 714 O O . LEU A 1 87 ? -0.063 2.401 3.065 1.00 86.00 87 LEU A O 1
ATOM 718 N N . ILE A 1 88 ? -0.322 3.920 4.704 1.00 87.44 88 ILE A N 1
ATOM 719 C CA . ILE A 1 88 ? 0.109 5.070 3.895 1.00 87.44 88 ILE A CA 1
ATOM 720 C C . ILE A 1 88 ? 1.544 4.865 3.406 1.00 87.44 88 ILE A C 1
ATOM 722 O O . ILE A 1 88 ? 1.809 5.035 2.221 1.00 87.44 88 ILE A O 1
ATOM 726 N N . THR A 1 89 ? 2.459 4.462 4.286 1.00 86.38 89 THR A N 1
ATOM 727 C CA . THR A 1 89 ? 3.863 4.237 3.926 1.00 86.38 89 THR A CA 1
ATOM 728 C C . THR A 1 89 ? 4.005 3.139 2.874 1.00 86.38 89 THR A C 1
ATOM 730 O O . THR A 1 89 ? 4.670 3.358 1.865 1.00 86.38 89 THR A O 1
ATOM 733 N N . MET A 1 90 ? 3.346 1.989 3.060 1.00 85.00 90 MET A N 1
ATOM 734 C CA . MET A 1 90 ? 3.402 0.876 2.102 1.00 85.00 90 MET A CA 1
ATOM 735 C C . MET A 1 90 ? 2.788 1.259 0.754 1.00 85.00 90 MET A C 1
ATOM 737 O O . MET A 1 90 ? 3.348 0.947 -0.293 1.00 85.00 90 MET A O 1
ATOM 741 N N . TYR A 1 91 ? 1.681 2.003 0.767 1.00 85.50 91 TYR A N 1
ATOM 742 C CA . TYR A 1 91 ? 1.061 2.516 -0.450 1.00 85.50 91 TYR A CA 1
ATOM 743 C C . TYR A 1 91 ? 1.974 3.504 -1.188 1.00 85.50 91 TYR A C 1
ATOM 745 O O . TYR A 1 91 ? 2.138 3.402 -2.401 1.00 85.50 91 TYR A O 1
ATOM 753 N N . MET A 1 92 ? 2.618 4.431 -0.473 1.00 87.50 92 MET A N 1
ATOM 754 C CA . MET A 1 92 ? 3.565 5.374 -1.075 1.00 87.50 92 MET A CA 1
ATOM 755 C C . MET A 1 92 ? 4.797 4.662 -1.645 1.00 87.50 92 MET A C 1
ATOM 757 O O . MET A 1 92 ? 5.253 5.028 -2.725 1.00 87.50 92 MET A O 1
ATOM 761 N N . MET A 1 93 ? 5.303 3.622 -0.973 1.00 85.38 93 MET A N 1
ATOM 762 C CA . MET A 1 93 ? 6.382 2.776 -1.499 1.00 85.38 93 MET A CA 1
ATOM 763 C C . MET A 1 93 ? 5.955 2.042 -2.774 1.00 85.38 93 MET A C 1
ATOM 765 O O . MET A 1 93 ? 6.688 2.067 -3.759 1.00 85.38 93 MET A O 1
ATOM 769 N N . MET A 1 94 ? 4.754 1.456 -2.785 1.00 84.50 94 MET A N 1
ATOM 770 C CA . MET A 1 94 ? 4.184 0.789 -3.959 1.00 84.50 94 MET A CA 1
ATOM 771 C C . MET A 1 94 ? 4.048 1.750 -5.141 1.00 84.50 94 MET A C 1
ATOM 773 O O . MET A 1 94 ? 4.496 1.436 -6.241 1.00 84.50 94 MET A O 1
ATOM 777 N N . MET A 1 95 ? 3.499 2.947 -4.914 1.00 85.69 95 MET A N 1
ATOM 778 C CA . MET A 1 95 ? 3.396 3.976 -5.952 1.00 85.69 95 MET A CA 1
ATOM 779 C C . MET A 1 95 ? 4.781 4.423 -6.432 1.00 85.69 95 MET A C 1
ATOM 781 O O . MET A 1 95 ? 4.997 4.537 -7.635 1.00 85.69 95 MET A O 1
ATOM 785 N N . GLY A 1 96 ? 5.734 4.625 -5.519 1.00 87.44 96 GLY A N 1
ATOM 786 C CA . GLY A 1 96 ? 7.111 4.991 -5.854 1.00 87.44 96 GLY A CA 1
ATOM 787 C C . GLY A 1 96 ? 7.796 3.954 -6.744 1.00 87.44 96 GLY A C 1
ATOM 788 O O . GLY A 1 96 ? 8.346 4.315 -7.782 1.00 87.44 96 GLY A O 1
ATOM 789 N N . MET A 1 97 ? 7.701 2.669 -6.388 1.00 80.19 97 MET A N 1
ATOM 790 C CA . MET A 1 97 ? 8.216 1.570 -7.210 1.00 80.19 97 MET A CA 1
ATOM 791 C C . MET A 1 97 ? 7.516 1.506 -8.564 1.00 80.19 97 MET A C 1
ATOM 793 O O . MET A 1 97 ? 8.185 1.407 -9.586 1.00 80.19 97 MET A O 1
ATOM 797 N N . PHE A 1 98 ? 6.189 1.628 -8.596 1.00 81.25 98 PHE A N 1
ATOM 798 C CA . PHE A 1 98 ? 5.425 1.603 -9.839 1.00 81.25 98 PHE A CA 1
ATOM 799 C C . PHE A 1 98 ? 5.854 2.716 -10.807 1.00 81.25 98 PHE A C 1
ATOM 801 O O . PHE A 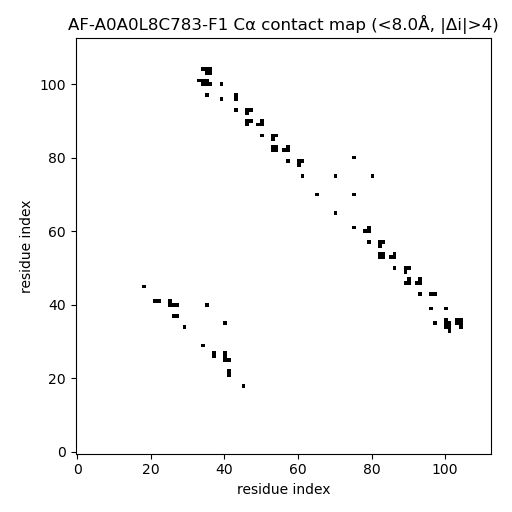1 98 ? 6.136 2.449 -11.976 1.00 81.25 98 PHE A O 1
ATOM 808 N N . PHE A 1 99 ? 5.979 3.955 -10.319 1.00 82.75 99 PHE A N 1
ATOM 809 C CA . PHE A 1 99 ? 6.483 5.066 -11.128 1.00 82.75 99 PHE A CA 1
ATOM 810 C C . PHE A 1 99 ? 7.932 4.844 -11.560 1.00 82.75 99 PHE A C 1
ATOM 812 O O . PHE A 1 99 ? 8.235 5.016 -12.739 1.00 82.75 99 PHE A O 1
ATOM 819 N N . ALA A 1 100 ? 8.813 4.422 -10.650 1.00 83.50 100 ALA A N 1
ATOM 820 C CA . ALA A 1 100 ? 10.207 4.135 -10.975 1.00 83.50 100 ALA A CA 1
ATOM 821 C C . ALA A 1 100 ? 10.334 3.059 -12.066 1.00 83.50 100 ALA A C 1
ATOM 823 O O . ALA A 1 100 ? 11.094 3.244 -13.012 1.00 83.50 100 ALA A O 1
ATOM 824 N N . GLY A 1 101 ? 9.546 1.982 -11.991 1.00 78.75 101 GLY A N 1
ATOM 825 C CA . GLY A 1 101 ? 9.508 0.929 -13.004 1.00 78.75 101 GLY A CA 1
ATOM 826 C C . GLY A 1 101 ? 9.041 1.431 -14.369 1.00 78.75 101 GLY A C 1
ATOM 827 O O . GLY A 1 101 ? 9.660 1.108 -15.382 1.00 78.75 101 GLY A O 1
ATOM 828 N N . MET A 1 102 ? 8.011 2.285 -14.409 1.00 78.25 102 MET A N 1
ATOM 829 C CA . MET A 1 102 ? 7.578 2.925 -15.657 1.00 78.25 102 MET A CA 1
ATOM 830 C C . MET A 1 102 ? 8.664 3.834 -16.248 1.00 78.25 102 MET A C 1
ATOM 832 O O . MET A 1 102 ? 8.904 3.786 -17.454 1.00 78.25 102 MET A O 1
ATOM 836 N N . PHE A 1 103 ? 9.340 4.641 -15.420 1.00 80.19 103 PHE A N 1
ATOM 837 C CA . PHE A 1 103 ? 10.453 5.483 -15.870 1.00 80.19 103 PHE A CA 1
ATOM 838 C C . PHE A 1 103 ? 11.605 4.635 -16.415 1.00 80.19 103 PHE A C 1
ATOM 840 O O . PHE A 1 103 ? 12.051 4.875 -17.533 1.00 80.19 103 PHE A O 1
ATOM 847 N N . LEU A 1 104 ? 12.047 3.615 -15.675 1.00 77.19 104 LEU A N 1
ATOM 848 C CA . LEU A 1 104 ? 13.113 2.695 -16.090 1.00 77.19 104 LEU A CA 1
ATOM 849 C C . LEU A 1 104 ? 12.798 2.017 -17.426 1.00 77.19 104 LEU A C 1
ATOM 851 O O . LEU A 1 104 ? 13.659 1.967 -18.301 1.00 77.19 104 LEU A O 1
ATOM 855 N N . SER A 1 105 ? 11.558 1.557 -17.619 1.00 71.62 105 SER A N 1
ATOM 856 C CA . SER A 1 105 ? 11.138 0.969 -18.894 1.00 71.62 105 SER A CA 1
ATOM 857 C C . SER A 1 105 ? 11.218 1.971 -20.048 1.00 71.62 105 SER A C 1
ATOM 859 O O . SER A 1 105 ? 11.602 1.594 -21.151 1.00 71.62 105 SER A O 1
ATOM 861 N N . ARG A 1 106 ? 10.877 3.245 -19.813 1.00 73.12 106 ARG A N 1
ATOM 862 C CA . ARG A 1 106 ? 10.954 4.299 -20.839 1.00 73.12 106 ARG A CA 1
ATOM 863 C C . ARG A 1 106 ? 12.388 4.692 -21.168 1.00 73.12 106 ARG A C 1
ATOM 865 O O . ARG A 1 106 ? 12.697 4.907 -22.334 1.00 73.12 106 ARG A O 1
ATOM 872 N N . TYR A 1 107 ? 13.262 4.747 -20.166 1.00 74.31 107 TYR A N 1
ATOM 873 C CA . TYR A 1 107 ? 14.690 4.967 -20.382 1.00 74.31 107 TYR A CA 1
ATOM 874 C C . TYR A 1 107 ? 15.319 3.830 -21.187 1.00 74.31 107 TYR A C 1
ATOM 876 O O . TYR A 1 107 ? 16.049 4.107 -22.132 1.00 74.31 107 TYR A O 1
ATOM 884 N N . ALA A 1 108 ? 14.987 2.574 -20.872 1.00 73.94 108 ALA A N 1
ATOM 885 C CA . ALA A 1 108 ? 15.483 1.420 -21.618 1.00 73.94 108 ALA A CA 1
ATOM 886 C C . ALA A 1 108 ? 15.080 1.479 -23.103 1.00 73.94 108 ALA A C 1
ATOM 888 O O . ALA A 1 108 ? 15.927 1.276 -23.971 1.00 73.94 108 ALA A O 1
ATOM 889 N N . GLU A 1 109 ? 13.820 1.826 -23.394 1.00 72.50 109 GLU A N 1
ATOM 890 C CA . GLU A 1 109 ? 13.325 2.020 -24.766 1.00 72.50 109 GLU A CA 1
ATOM 891 C C . GLU A 1 109 ? 14.054 3.160 -25.500 1.00 72.50 109 GLU A C 1
ATOM 893 O O . GLU A 1 109 ? 14.374 3.010 -26.675 1.00 72.50 109 GLU A O 1
ATOM 898 N N . ALA A 1 110 ? 14.365 4.266 -24.815 1.00 74.31 110 ALA A N 1
ATOM 899 C CA . ALA A 1 110 ? 15.062 5.410 -25.409 1.00 74.31 110 ALA A CA 1
ATOM 900 C C . ALA A 1 110 ? 16.562 5.169 -25.657 1.00 74.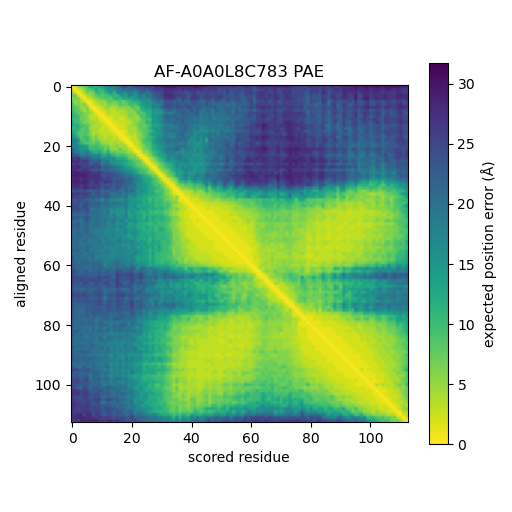31 110 ALA A C 1
ATOM 902 O O . ALA A 1 110 ? 17.130 5.768 -26.561 1.00 74.31 110 ALA A O 1
ATOM 903 N N . THR A 1 111 ? 17.218 4.317 -24.863 1.00 71.00 111 THR A N 1
ATOM 904 C CA . THR A 1 111 ? 18.656 4.009 -25.014 1.00 71.00 111 THR A CA 1
ATOM 905 C C . THR A 1 111 ? 18.970 2.909 -26.031 1.00 71.00 111 THR A C 1
ATOM 907 O O . THR A 1 111 ? 20.133 2.730 -26.376 1.00 71.00 111 THR A O 1
ATOM 910 N N . MET A 1 112 ? 17.967 2.141 -26.474 1.00 59.50 112 MET A N 1
ATOM 911 C CA . MET A 1 112 ? 18.125 1.094 -27.499 1.00 59.50 112 MET A CA 1
ATOM 912 C C . MET A 1 11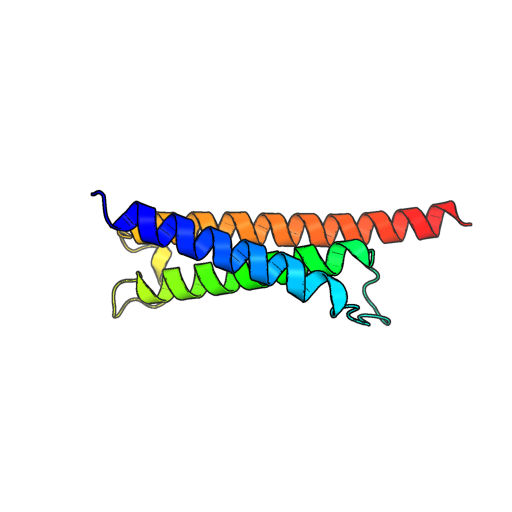2 ? 17.756 1.569 -28.920 1.00 59.50 112 MET A C 1
ATOM 914 O O . MET A 1 112 ? 17.735 0.748 -29.838 1.00 59.50 112 MET A O 1
ATOM 918 N N . GLN A 1 113 ? 17.454 2.861 -29.099 1.00 48.09 113 GLN A N 1
ATOM 919 C CA . GLN A 1 113 ? 17.383 3.539 -30.402 1.00 48.09 113 GLN A CA 1
ATOM 920 C C . GLN A 1 113 ? 18.725 4.189 -30.735 1.00 48.09 113 GLN A C 1
ATOM 922 O O . GLN A 1 113 ? 19.054 4.216 -31.941 1.00 48.09 113 GLN A O 1
#